Protein AF-H1LMS7-F1 (afdb_monomer)

Foldseek 3Di:
DVVLVCVLVVLLVCCLVPVVCCPPNQLNVLQVCLCCPVQPVCCVVVVDPHPVPDDPVVVVCSSVVSSVSRNVSSVVSQVVCCVVPVDHRPPDDDD

Sequence (95 aa):
MIFSLVFAIGYCLVAERFPKIKFWQGIGAGIIANICVHYITFPALGLTPPVAEWPLYEHISELVGHIFWFWTIEVIRRDLRNRLTGEPDAEIPLA

pLDDT: mean 93.57, std 6.62, range [67.5, 98.19]

Mean predicted aligned error: 3.6 Å

Solvent-accessible surface area (backbone atoms only — not comparable to full-atom values): 5300 Å² total; per-residue (Å²): 110,69,70,62,50,54,53,53,52,50,49,53,57,47,36,72,77,40,57,76,53,40,41,79,52,15,27,57,47,14,52,52,47,36,45,55,41,64,64,41,46,32,33,75,69,65,76,42,72,57,68,89,76,53,58,70,66,54,60,48,50,48,50,52,48,27,28,54,50,29,26,50,50,38,54,51,51,52,53,53,46,32,70,74,67,75,44,73,62,91,86,55,82,85,129

Secondary structure (DSSP, 8-state):
-HHHHHHHHHHHHHHHH-GGGGTTTTHHHHHHHIIIIIIIIHHHTTSS--GGGS-HHHHHHHHHHHHHHHHHHHHHHHHHHHHHHSS--TTSPP-

Radius of gyration: 15.43 Å; Cα contacts (8 Å, |Δi|>4): 74; chains: 1; bounding box: 35×24×46 Å

Structure (mmCIF, N/CA/C/O backbone):
data_AF-H1LMS7-F1
#
_entry.id   AF-H1LMS7-F1
#
loop_
_atom_site.group_PDB
_atom_site.id
_atom_site.type_symbol
_atom_site.label_atom_id
_atom_site.label_alt_id
_atom_site.label_comp_id
_atom_site.label_asym_id
_atom_site.label_entity_id
_atom_site.label_seq_id
_atom_site.pdbx_PDB_ins_code
_atom_site.Cartn_x
_atom_site.Cartn_y
_atom_site.Cartn_z
_atom_site.occupancy
_atom_site.B_iso_or_equiv
_atom_site.auth_seq_id
_atom_site.auth_comp_id
_atom_site.auth_asym_id
_atom_site.auth_atom_id
_atom_site.pdbx_PDB_model_num
ATOM 1 N N . MET A 1 1 ? -2.970 13.663 -6.099 1.00 76.69 1 MET A N 1
ATOM 2 C CA . MET A 1 1 ? -3.793 13.705 -4.867 1.00 76.69 1 MET A CA 1
ATOM 3 C C . MET A 1 1 ? -5.042 12.839 -4.966 1.00 76.69 1 MET A C 1
ATOM 5 O O . MET A 1 1 ? -5.182 11.949 -4.142 1.00 76.69 1 MET A O 1
ATOM 9 N N . ILE A 1 2 ? -5.907 13.026 -5.974 1.00 93.75 2 IL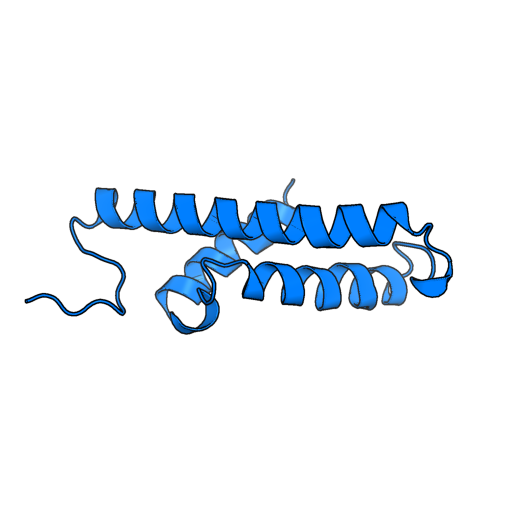E A N 1
ATOM 10 C CA . ILE A 1 2 ? -7.145 12.227 -6.120 1.00 93.75 2 ILE A CA 1
ATOM 11 C C . ILE A 1 2 ? -6.858 10.719 -6.192 1.00 93.75 2 ILE A C 1
ATOM 13 O O . ILE A 1 2 ? -7.501 9.953 -5.486 1.00 93.75 2 ILE A O 1
ATOM 17 N N . PHE A 1 3 ? -5.850 10.313 -6.972 1.00 89.81 3 PHE A N 1
ATOM 18 C CA . PHE A 1 3 ? -5.413 8.918 -7.085 1.00 89.81 3 PHE A CA 1
ATOM 19 C C . PHE A 1 3 ? -5.204 8.252 -5.712 1.00 89.81 3 PHE A C 1
ATOM 21 O O . PHE A 1 3 ? -5.903 7.305 -5.364 1.00 89.81 3 PHE A O 1
ATOM 28 N N . SER A 1 4 ? -4.314 8.806 -4.887 1.00 91.19 4 SER A N 1
ATOM 29 C CA . SER A 1 4 ? -3.996 8.257 -3.565 1.00 91.19 4 SER A CA 1
ATOM 30 C C . SER A 1 4 ? -5.198 8.269 -2.616 1.00 91.19 4 SER A C 1
ATOM 32 O O . SER A 1 4 ? -5.367 7.339 -1.834 1.00 91.19 4 SER A O 1
ATOM 34 N N . LEU A 1 5 ? -6.060 9.290 -2.697 1.00 95.06 5 LEU A N 1
ATOM 35 C CA . LEU A 1 5 ? -7.255 9.377 -1.857 1.00 95.06 5 LEU A CA 1
ATOM 36 C C . LEU A 1 5 ? -8.267 8.271 -2.185 1.00 95.06 5 LEU A C 1
ATOM 38 O O . LEU A 1 5 ? -8.808 7.653 -1.271 1.00 95.06 5 LEU A O 1
ATOM 42 N N . VAL A 1 6 ? -8.492 7.991 -3.473 1.00 96.00 6 VAL A N 1
ATOM 43 C CA . VAL A 1 6 ? -9.395 6.917 -3.916 1.00 96.00 6 VAL A CA 1
ATOM 44 C C . VAL A 1 6 ? -8.924 5.562 -3.390 1.00 96.00 6 VAL A C 1
ATOM 46 O O . VAL A 1 6 ? -9.732 4.808 -2.854 1.00 96.00 6 VAL A O 1
ATOM 49 N N . PHE A 1 7 ? -7.624 5.269 -3.473 1.00 94.88 7 PHE A N 1
ATOM 50 C CA . PHE A 1 7 ? -7.067 4.018 -2.951 1.00 94.88 7 PHE A CA 1
ATOM 51 C C . PHE A 1 7 ?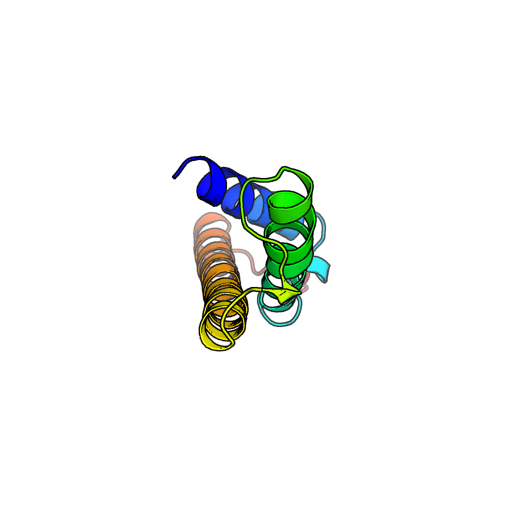 -7.130 3.935 -1.424 1.00 94.88 7 PHE A C 1
ATOM 53 O O . PHE A 1 7 ? -7.515 2.894 -0.899 1.00 94.88 7 PHE A O 1
ATOM 60 N N . ALA A 1 8 ? -6.821 5.019 -0.707 1.00 96.56 8 ALA A N 1
ATOM 61 C CA . ALA A 1 8 ? -6.883 5.033 0.753 1.00 96.56 8 ALA A CA 1
ATOM 62 C C . ALA A 1 8 ? -8.319 4.842 1.270 1.00 96.56 8 ALA A C 1
ATOM 64 O O . ALA A 1 8 ? -8.565 3.982 2.114 1.00 96.56 8 ALA A O 1
ATOM 65 N N . ILE A 1 9 ? -9.287 5.594 0.731 1.00 96.25 9 ILE A N 1
ATOM 66 C CA . ILE A 1 9 ? -10.703 5.453 1.102 1.00 96.25 9 ILE A CA 1
ATOM 67 C C . ILE A 1 9 ? -11.225 4.075 0.687 1.00 96.25 9 ILE A C 1
ATOM 69 O O . ILE A 1 9 ? -11.883 3.406 1.482 1.00 96.25 9 ILE A O 1
ATOM 73 N N . GLY A 1 10 ? -10.906 3.629 -0.531 1.00 96.00 10 GLY A N 1
ATOM 74 C CA . GLY A 1 10 ? -11.284 2.307 -1.027 1.00 96.00 10 GLY A CA 1
ATOM 75 C C . GLY A 1 10 ? -10.772 1.189 -0.121 1.00 96.00 10 GLY A C 1
ATOM 76 O O . GLY A 1 10 ? -11.549 0.316 0.264 1.00 96.00 10 GLY A O 1
ATOM 77 N N . TYR A 1 11 ? -9.504 1.257 0.294 1.00 96.56 11 TYR A N 1
ATOM 78 C CA . TYR A 1 11 ? -8.934 0.336 1.272 1.00 96.56 11 TYR A CA 1
ATOM 79 C C . TYR A 1 11 ? -9.725 0.351 2.583 1.00 96.56 11 TYR A C 1
ATOM 81 O O . TYR A 1 11 ? -10.138 -0.711 3.035 1.00 96.56 11 TYR A O 1
ATOM 89 N N . CYS A 1 12 ? -10.009 1.524 3.160 1.00 95.50 12 CYS A N 1
ATOM 90 C CA . CYS A 1 12 ? -10.762 1.624 4.414 1.00 95.50 12 CYS A CA 1
ATOM 91 C C . CYS A 1 12 ? -12.158 0.984 4.327 1.00 95.50 12 CYS A C 1
ATOM 93 O O . CYS A 1 12 ? -12.558 0.262 5.240 1.00 95.50 12 CYS A O 1
ATOM 95 N N . LEU A 1 13 ? -12.883 1.207 3.225 1.00 94.44 13 LEU A N 1
ATOM 96 C CA . LEU A 1 13 ? -14.215 0.631 3.003 1.00 94.44 13 LEU A CA 1
ATOM 97 C C . LEU A 1 13 ? -14.161 -0.896 2.855 1.00 94.44 13 LEU A C 1
ATOM 99 O O . LEU A 1 13 ? -14.961 -1.617 3.454 1.00 94.44 13 LEU A O 1
ATOM 103 N N . VAL A 1 14 ? -13.204 -1.401 2.073 1.00 94.75 14 VAL A N 1
ATOM 104 C CA . VAL A 1 14 ? -13.011 -2.845 1.880 1.00 94.75 14 VAL A CA 1
ATOM 105 C C . VAL A 1 14 ? -12.553 -3.505 3.179 1.00 94.75 14 VAL A C 1
ATOM 107 O O . VAL A 1 14 ? -13.037 -4.585 3.505 1.00 94.75 14 VAL A O 1
ATOM 110 N N . ALA A 1 15 ? -11.677 -2.854 3.944 1.00 94.19 15 ALA A N 1
ATOM 111 C CA . ALA A 1 15 ? -11.153 -3.344 5.214 1.00 94.19 15 ALA A CA 1
ATOM 112 C C . ALA A 1 15 ? -12.227 -3.494 6.295 1.00 94.19 15 ALA A C 1
ATOM 114 O O . ALA A 1 15 ? -12.159 -4.438 7.082 1.00 94.19 15 ALA A O 1
ATOM 115 N N . GLU A 1 16 ? -13.237 -2.622 6.298 1.00 90.88 16 GLU A N 1
ATOM 116 C CA . GLU A 1 16 ? -14.385 -2.753 7.198 1.00 90.88 16 GLU A CA 1
ATOM 117 C C . GLU A 1 16 ? -15.256 -3.963 6.828 1.00 90.88 16 GLU A C 1
ATOM 119 O O . GLU A 1 16 ? -15.720 -4.699 7.696 1.00 90.88 16 GLU A O 1
ATOM 124 N N . ARG A 1 17 ? -15.461 -4.216 5.527 1.00 90.31 17 ARG A N 1
ATOM 125 C CA . ARG A 1 17 ? -16.323 -5.315 5.062 1.00 90.31 17 ARG A CA 1
ATOM 126 C C . ARG A 1 17 ? -15.626 -6.677 5.031 1.00 90.31 17 ARG A C 1
ATOM 128 O O . ARG A 1 17 ? -16.294 -7.703 5.201 1.00 90.31 17 ARG A O 1
ATOM 135 N N . PHE A 1 18 ? -14.318 -6.685 4.779 1.00 92.62 18 PHE A N 1
ATOM 136 C CA . PHE A 1 18 ? -13.476 -7.865 4.586 1.00 92.62 18 PHE A CA 1
ATOM 137 C C . PHE A 1 18 ? -12.185 -7.755 5.417 1.00 92.62 18 PHE A C 1
ATOM 139 O O . PHE A 1 18 ? -11.113 -7.492 4.866 1.00 92.62 18 PHE A O 1
ATOM 146 N N . PRO A 1 19 ? -12.237 -8.043 6.732 1.00 90.06 19 PRO A N 1
ATOM 147 C CA . PRO A 1 19 ? -11.108 -7.824 7.638 1.00 90.06 19 PRO A CA 1
ATOM 148 C C . PRO A 1 19 ? -9.811 -8.543 7.262 1.00 90.06 19 PRO A C 1
ATOM 150 O O . PRO A 1 19 ? -8.725 -8.091 7.608 1.00 90.06 19 PRO A O 1
ATOM 153 N N . LYS A 1 20 ? -9.902 -9.637 6.494 1.00 90.56 20 LYS A N 1
ATOM 154 C CA . LYS A 1 20 ? -8.739 -10.384 5.993 1.00 90.56 20 LYS A CA 1
ATOM 155 C C . LYS A 1 20 ? -7.764 -9.522 5.189 1.00 90.56 20 LYS A C 1
ATOM 157 O O . LYS A 1 20 ? -6.588 -9.857 5.160 1.00 90.56 20 LYS A O 1
ATOM 162 N N . ILE A 1 21 ? -8.218 -8.431 4.562 1.00 92.06 21 ILE A N 1
ATOM 163 C CA . ILE A 1 21 ? -7.349 -7.514 3.805 1.00 92.06 21 ILE A CA 1
ATOM 164 C C . ILE A 1 21 ? -6.385 -6.732 4.718 1.00 92.06 21 ILE A C 1
ATOM 166 O O . ILE A 1 21 ? -5.351 -6.263 4.255 1.00 92.06 21 ILE A O 1
ATOM 170 N N . LYS A 1 22 ? -6.683 -6.640 6.022 1.00 92.75 22 LYS A N 1
ATOM 171 C CA . LYS A 1 22 ? -5.880 -5.924 7.028 1.00 92.75 22 LYS A CA 1
ATOM 172 C C . LYS A 1 22 ? -4.650 -6.706 7.496 1.00 92.75 22 LYS A C 1
ATOM 174 O O . LYS A 1 22 ? -3.972 -6.293 8.439 1.00 92.75 22 LYS A O 1
ATOM 179 N N . PHE A 1 23 ? -4.357 -7.852 6.879 1.00 92.12 23 PHE A N 1
ATOM 180 C CA . PHE A 1 23 ? -3.256 -8.718 7.289 1.00 92.12 23 PHE A CA 1
ATOM 181 C C . PHE A 1 23 ? -1.918 -7.969 7.322 1.00 92.12 23 PHE A C 1
ATOM 183 O O . PHE A 1 23 ? -1.636 -7.107 6.487 1.00 92.12 23 PHE A O 1
ATOM 190 N N . TRP A 1 24 ? -1.121 -8.280 8.347 1.00 94.25 24 TRP A N 1
ATOM 191 C CA . TRP A 1 24 ? 0.111 -7.557 8.686 1.00 94.25 24 TRP A CA 1
ATOM 192 C C . TRP A 1 24 ? -0.091 -6.042 8.816 1.00 94.25 24 TRP A C 1
ATOM 194 O O . TRP A 1 24 ? 0.752 -5.262 8.389 1.00 94.25 24 TRP A O 1
ATOM 204 N N . GLN A 1 25 ? -1.221 -5.624 9.396 1.00 93.69 25 GLN A N 1
ATOM 205 C CA . GLN A 1 25 ? -1.575 -4.213 9.565 1.00 93.69 25 GLN A CA 1
ATOM 206 C C . GLN A 1 25 ? -1.559 -3.446 8.233 1.00 93.69 25 GLN A C 1
ATOM 208 O O . GLN A 1 25 ? -0.966 -2.381 8.131 1.00 93.69 25 GLN A O 1
ATOM 213 N N . GLY A 1 26 ? -2.172 -4.008 7.191 1.00 95.19 26 GLY A N 1
ATOM 214 C CA . GLY A 1 26 ? -2.299 -3.358 5.882 1.00 95.19 26 GLY A CA 1
ATOM 215 C C . GLY A 1 26 ? -1.061 -3.462 4.985 1.00 95.19 26 GLY A C 1
ATOM 216 O O . GLY A 1 26 ? -1.178 -3.234 3.782 1.00 95.19 26 GLY A O 1
ATOM 217 N N . ILE A 1 27 ? 0.097 -3.894 5.502 1.00 97.19 27 ILE A N 1
ATOM 218 C CA . ILE A 1 27 ? 1.330 -4.091 4.712 1.00 97.19 27 ILE A CA 1
ATOM 219 C C . ILE A 1 27 ? 1.072 -4.987 3.499 1.00 97.19 27 ILE A C 1
ATOM 221 O O . ILE A 1 27 ? 1.506 -4.693 2.386 1.00 97.19 27 ILE A O 1
ATOM 225 N N . GLY A 1 28 ? 0.324 -6.069 3.707 1.00 96.12 28 GLY A N 1
ATOM 226 C CA . GLY A 1 28 ? -0.033 -6.998 2.649 1.00 96.12 28 GLY A CA 1
ATOM 227 C C . GLY A 1 28 ? -0.811 -6.359 1.499 1.00 96.12 28 GLY A C 1
ATOM 228 O O . GLY A 1 28 ? -0.507 -6.597 0.330 1.00 96.12 28 GLY A O 1
ATOM 229 N N . ALA A 1 29 ? -1.775 -5.497 1.830 1.00 96.06 29 ALA A N 1
ATOM 230 C CA . ALA A 1 29 ? -2.521 -4.725 0.844 1.00 96.06 29 ALA A CA 1
ATOM 231 C C . ALA A 1 29 ? -1.617 -3.733 0.095 1.00 96.06 29 ALA A C 1
ATOM 233 O O . ALA A 1 29 ? -1.765 -3.585 -1.116 1.00 96.06 29 ALA A O 1
ATOM 234 N N . GLY A 1 30 ? -0.637 -3.129 0.775 1.00 97.12 30 GLY A N 1
ATOM 235 C CA . GLY A 1 30 ? 0.353 -2.251 0.147 1.00 97.12 30 GLY A CA 1
ATOM 236 C C . GLY A 1 30 ? 1.239 -2.958 -0.873 1.00 97.12 30 GLY A C 1
ATOM 237 O O . GLY A 1 30 ? 1.431 -2.443 -1.972 1.00 97.12 30 GLY A O 1
ATOM 238 N N . ILE A 1 31 ? 1.711 -4.168 -0.564 1.00 97.81 31 ILE A N 1
ATOM 239 C CA . ILE A 1 31 ? 2.497 -4.979 -1.507 1.00 97.81 31 ILE A CA 1
ATOM 240 C C . ILE A 1 31 ? 1.662 -5.325 -2.747 1.00 97.81 31 ILE A C 1
ATOM 242 O O . ILE A 1 31 ? 2.135 -5.171 -3.873 1.00 97.81 31 ILE A O 1
ATOM 246 N N . ILE A 1 32 ? 0.411 -5.754 -2.552 1.00 96.69 32 ILE A N 1
ATOM 247 C CA . ILE A 1 32 ? -0.503 -6.074 -3.657 1.00 96.69 32 ILE A CA 1
ATOM 248 C C . ILE A 1 32 ? -0.759 -4.829 -4.512 1.00 96.69 32 ILE A C 1
ATOM 250 O O . ILE A 1 32 ? -0.663 -4.901 -5.735 1.00 96.69 32 ILE A O 1
ATOM 254 N N . ALA A 1 33 ? -1.040 -3.684 -3.885 1.00 96.31 33 ALA A N 1
ATOM 255 C CA . ALA A 1 33 ? -1.280 -2.430 -4.589 1.00 96.31 33 ALA A CA 1
ATOM 256 C C . ALA A 1 33 ? -0.056 -1.988 -5.403 1.00 96.31 33 ALA A C 1
ATOM 258 O O . ALA A 1 33 ? -0.209 -1.668 -6.579 1.00 96.31 33 ALA A O 1
ATOM 259 N N . ASN A 1 34 ? 1.148 -2.051 -4.825 1.00 97.56 34 ASN A N 1
ATOM 260 C CA . ASN A 1 34 ? 2.394 -1.755 -5.533 1.00 97.56 34 ASN A CA 1
ATOM 261 C C . ASN A 1 34 ? 2.544 -2.621 -6.794 1.00 97.56 34 ASN A C 1
ATOM 263 O O . ASN A 1 34 ? 2.776 -2.111 -7.887 1.00 97.56 34 ASN A O 1
ATOM 267 N N . ILE A 1 35 ? 2.336 -3.935 -6.671 1.00 97.94 35 ILE A N 1
ATOM 268 C CA . ILE A 1 35 ? 2.468 -4.847 -7.812 1.00 97.94 35 ILE A CA 1
ATOM 269 C C . ILE A 1 35 ? 1.393 -4.557 -8.869 1.00 97.94 35 ILE A C 1
ATOM 271 O O . ILE A 1 35 ? 1.702 -4.355 -10.041 1.00 97.94 35 ILE A O 1
ATOM 275 N N . CYS A 1 36 ? 0.121 -4.515 -8.471 1.00 97.50 36 CYS A N 1
ATOM 276 C CA . CYS A 1 36 ? -0.988 -4.342 -9.406 1.00 97.50 36 CYS A CA 1
ATOM 277 C C . CYS A 1 36 ? -0.944 -2.990 -10.122 1.00 97.50 36 CYS A C 1
ATOM 279 O O . CYS A 1 36 ? -1.217 -2.913 -11.320 1.00 97.50 36 CYS A O 1
ATOM 281 N N . VAL A 1 37 ? -0.614 -1.921 -9.404 1.00 96.62 37 VAL A N 1
ATOM 282 C CA . VAL A 1 37 ? -0.633 -0.565 -9.949 1.00 96.62 37 VAL A CA 1
ATOM 283 C C . VAL A 1 37 ? 0.707 -0.231 -10.593 1.00 96.62 37 VAL A C 1
ATOM 285 O O . VAL A 1 37 ? 0.751 -0.005 -11.799 1.00 96.62 37 VAL A O 1
ATOM 288 N N . HIS A 1 38 ? 1.788 -0.217 -9.815 1.00 96.25 38 HIS A N 1
ATOM 289 C CA . HIS A 1 38 ? 3.073 0.328 -10.254 1.00 96.25 38 HIS A CA 1
ATOM 290 C C . HIS A 1 38 ? 3.839 -0.653 -11.144 1.00 96.25 38 HIS A C 1
ATOM 292 O O . HIS A 1 38 ? 4.457 -0.230 -12.113 1.00 96.25 38 HIS A O 1
ATOM 298 N N . TYR A 1 39 ? 3.753 -1.962 -10.891 1.00 97.25 39 TYR A N 1
ATOM 299 C CA . TYR A 1 39 ? 4.504 -2.943 -11.686 1.00 97.25 39 TYR A CA 1
ATOM 300 C C . TYR A 1 39 ? 3.732 -3.462 -12.906 1.00 97.25 39 TYR A C 1
ATOM 302 O O . TYR A 1 39 ? 4.338 -3.994 -13.834 1.00 97.25 39 TYR A O 1
ATOM 310 N N . ILE A 1 40 ? 2.403 -3.336 -12.917 1.00 97.81 40 ILE A N 1
ATOM 311 C CA . ILE A 1 40 ? 1.559 -3.875 -13.992 1.00 97.81 40 ILE A CA 1
ATOM 312 C C . ILE A 1 40 ? 0.800 -2.754 -14.695 1.00 97.81 40 ILE A C 1
ATOM 314 O O . ILE A 1 40 ? 1.022 -2.515 -15.879 1.00 97.81 40 ILE A O 1
ATOM 318 N N . THR A 1 41 ? -0.093 -2.059 -13.988 1.00 97.62 41 THR A N 1
ATOM 319 C CA . THR A 1 41 ? -1.042 -1.136 -14.627 1.00 97.62 41 THR A CA 1
ATOM 320 C C . THR A 1 41 ? -0.352 0.075 -15.249 1.00 97.62 41 THR A C 1
ATOM 322 O O . THR A 1 41 ? -0.621 0.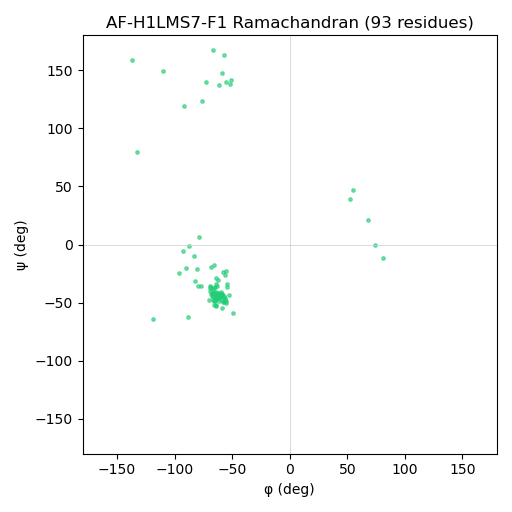399 -16.401 1.00 97.62 41 THR A O 1
ATOM 325 N N . PHE A 1 42 ? 0.549 0.745 -14.531 1.00 97.00 42 PHE A N 1
ATOM 326 C CA . PHE A 1 42 ? 1.229 1.939 -15.040 1.00 97.00 42 PHE A CA 1
ATOM 327 C C . PHE A 1 42 ? 2.117 1.649 -16.262 1.00 97.00 42 PHE A C 1
ATOM 329 O O . PHE A 1 42 ? 1.942 2.345 -17.268 1.00 97.00 42 PHE A O 1
ATOM 336 N N . PRO A 1 43 ? 2.965 0.600 -16.264 1.00 97.25 43 PRO A N 1
ATOM 337 C CA . PRO A 1 43 ? 3.691 0.188 -17.461 1.00 97.25 43 PRO A CA 1
ATOM 338 C C . PRO A 1 43 ? 2.763 -0.228 -18.608 1.00 97.25 43 PRO A C 1
ATOM 340 O O . PRO A 1 43 ? 2.978 0.183 -19.745 1.00 97.25 43 PRO A O 1
ATOM 343 N N . ALA A 1 44 ? 1.698 -0.993 -18.332 1.00 97.69 44 ALA A N 1
ATOM 344 C CA . ALA A 1 44 ? 0.753 -1.440 -19.362 1.00 97.69 44 ALA A CA 1
ATOM 345 C C . ALA A 1 44 ? -0.015 -0.280 -20.019 1.00 97.69 44 ALA A C 1
ATOM 347 O O . ALA A 1 44 ? -0.397 -0.372 -21.183 1.00 97.69 44 ALA A O 1
ATOM 348 N N . LEU A 1 45 ? -0.228 0.814 -19.283 1.00 97.81 45 LEU A N 1
ATOM 349 C CA . LEU A 1 45 ? -0.836 2.047 -19.784 1.00 97.81 45 LEU A CA 1
ATOM 350 C C . LEU A 1 45 ? 0.185 3.025 -20.394 1.00 97.81 45 LEU A C 1
ATOM 352 O O . LEU A 1 45 ? -0.209 4.098 -20.844 1.00 97.81 45 LEU A O 1
ATOM 356 N N . GLY A 1 46 ? 1.481 2.692 -20.395 1.00 97.06 46 GLY A N 1
ATOM 357 C CA . GLY A 1 46 ? 2.544 3.570 -20.890 1.00 97.06 46 GLY A CA 1
ATOM 358 C C . GLY A 1 46 ? 2.768 4.825 -20.037 1.00 97.06 46 GLY A C 1
ATOM 359 O O . GLY A 1 46 ? 3.303 5.813 -20.534 1.00 97.06 46 GLY A O 1
ATOM 360 N N . LEU A 1 47 ? 2.347 4.810 -18.767 1.00 95.81 47 LEU A N 1
ATOM 361 C CA . LEU A 1 47 ? 2.534 5.924 -17.825 1.00 95.81 47 LEU A CA 1
ATOM 362 C C . LEU A 1 47 ? 3.943 5.944 -17.218 1.00 95.81 47 LEU A C 1
ATOM 364 O O . LEU A 1 47 ? 4.397 6.979 -16.737 1.00 95.81 47 LEU A O 1
ATOM 368 N N . THR A 1 48 ? 4.625 4.803 -17.249 1.00 95.94 48 THR A N 1
ATOM 369 C CA . THR A 1 48 ? 6.007 4.611 -16.802 1.00 95.94 48 THR A CA 1
ATOM 370 C C . THR A 1 48 ? 6.750 3.734 -17.813 1.00 95.94 48 THR A C 1
ATOM 372 O O . THR A 1 48 ? 6.102 2.958 -18.523 1.00 95.94 48 THR A O 1
ATOM 375 N N . PRO A 1 49 ? 8.094 3.779 -17.860 1.00 96.25 49 PRO A N 1
ATOM 376 C CA . PRO A 1 49 ? 8.878 2.795 -18.602 1.00 96.25 49 PRO A CA 1
ATOM 377 C C . PRO A 1 49 ? 8.594 1.359 -18.124 1.00 96.25 49 PRO A C 1
ATOM 379 O O . PRO A 1 49 ? 8.082 1.178 -17.009 1.00 96.25 49 PRO A O 1
ATOM 382 N N . PRO A 1 50 ? 8.955 0.332 -18.915 1.00 96.75 50 PRO A N 1
ATOM 383 C CA . PRO A 1 50 ? 8.920 -1.056 -18.471 1.00 96.75 50 PRO A CA 1
ATOM 384 C C . PRO A 1 50 ? 9.663 -1.246 -17.144 1.00 96.75 50 PRO A C 1
ATOM 386 O O . PRO A 1 50 ? 10.761 -0.730 -16.962 1.00 96.75 50 PRO A O 1
ATOM 389 N N . VAL A 1 51 ? 9.093 -2.042 -16.236 1.00 96.00 51 VAL A N 1
ATOM 390 C CA . VAL A 1 51 ? 9.657 -2.295 -14.893 1.00 96.00 51 VAL A CA 1
ATOM 391 C C . VAL A 1 51 ? 11.102 -2.796 -14.955 1.00 96.00 51 VAL A C 1
ATOM 393 O O . VAL A 1 51 ? 11.906 -2.461 -14.099 1.00 96.00 51 VAL A O 1
ATOM 396 N N . ALA A 1 52 ? 11.456 -3.571 -15.985 1.00 95.75 52 ALA A N 1
ATOM 397 C CA . ALA A 1 52 ? 12.810 -4.095 -16.170 1.00 95.75 52 ALA A CA 1
ATOM 398 C C . ALA A 1 52 ? 13.871 -3.011 -16.445 1.00 95.75 52 ALA A C 1
ATOM 400 O O . ALA A 1 52 ? 15.061 -3.278 -16.303 1.00 95.75 52 ALA A O 1
ATOM 401 N N . GLU A 1 53 ? 13.453 -1.810 -16.849 1.00 97.31 53 GLU A N 1
ATOM 402 C CA . GLU A 1 53 ? 14.338 -0.673 -17.124 1.00 97.31 53 GLU A CA 1
ATOM 403 C C . GLU A 1 53 ? 14.515 0.236 -15.903 1.00 97.31 53 GLU A C 1
ATOM 405 O O . GLU A 1 53 ? 15.292 1.191 -15.944 1.00 97.31 53 GLU A O 1
ATOM 410 N N . TRP A 1 54 ? 13.792 -0.029 -14.813 1.00 97.31 54 TRP A N 1
ATOM 411 C CA . TRP A 1 54 ? 13.854 0.816 -13.633 1.00 97.31 54 TRP A CA 1
ATOM 412 C C . TRP A 1 54 ? 15.180 0.621 -12.889 1.00 97.31 54 TRP A C 1
ATOM 414 O O . TRP A 1 54 ? 15.658 -0.505 -12.721 1.00 97.31 54 TRP A O 1
ATOM 424 N N . PRO A 1 55 ? 15.784 1.705 -12.377 1.00 97.94 55 PRO A N 1
ATOM 425 C CA . PRO A 1 55 ? 16.884 1.590 -11.436 1.00 97.94 55 PRO A CA 1
ATOM 426 C C . PRO A 1 55 ? 16.472 0.806 -10.184 1.00 97.94 55 PRO A C 1
ATOM 428 O O . PRO A 1 55 ? 15.351 0.937 -9.697 1.00 97.94 55 PRO A O 1
ATOM 431 N N . LEU A 1 56 ? 17.408 0.063 -9.580 1.00 97.31 56 LEU A N 1
ATOM 432 C CA . LEU A 1 56 ? 17.128 -0.733 -8.374 1.00 97.31 56 LEU A CA 1
ATOM 433 C C . LEU A 1 56 ? 16.526 0.094 -7.228 1.00 97.31 56 LEU A C 1
ATOM 435 O O . LEU A 1 56 ? 15.671 -0.400 -6.494 1.00 97.31 56 LEU A O 1
ATOM 439 N N . TYR A 1 57 ? 16.964 1.346 -7.069 1.00 97.38 57 TYR A N 1
ATOM 440 C CA . TYR A 1 57 ? 16.437 2.208 -6.015 1.00 97.38 57 TYR A CA 1
ATOM 441 C C . TYR A 1 57 ? 14.938 2.477 -6.191 1.00 97.38 57 TYR A C 1
ATOM 443 O O . TYR A 1 57 ? 14.262 2.610 -5.181 1.00 97.38 57 TYR A O 1
ATOM 451 N N . GLU A 1 58 ? 14.429 2.492 -7.427 1.00 97.31 58 GLU A N 1
ATOM 452 C CA . GLU A 1 58 ? 13.016 2.727 -7.735 1.00 97.31 58 GLU A CA 1
ATOM 453 C C . GLU A 1 58 ? 12.162 1.550 -7.256 1.00 97.31 58 GLU A C 1
ATOM 455 O O . GLU A 1 58 ? 11.141 1.731 -6.601 1.00 97.31 58 GLU A O 1
ATOM 460 N N . HIS A 1 59 ? 12.630 0.315 -7.473 1.00 96.81 59 HIS A N 1
ATOM 461 C CA . HIS A 1 59 ? 11.967 -0.874 -6.931 1.00 96.81 59 HIS A CA 1
ATOM 462 C C . HIS A 1 59 ? 11.884 -0.843 -5.405 1.00 96.81 59 HIS A C 1
ATOM 464 O O . HIS A 1 59 ? 10.872 -1.227 -4.817 1.00 96.81 59 HIS A O 1
ATOM 470 N N . ILE A 1 60 ? 12.966 -0.401 -4.759 1.00 97.94 60 ILE A N 1
ATOM 471 C CA . ILE A 1 60 ? 13.035 -0.317 -3.303 1.00 97.94 60 ILE A CA 1
ATOM 472 C C . ILE A 1 60 ? 12.122 0.803 -2.802 1.00 97.94 60 ILE A C 1
ATOM 474 O O . ILE A 1 60 ? 11.347 0.566 -1.877 1.00 97.94 60 ILE A O 1
ATOM 478 N N . SER A 1 61 ? 12.185 1.997 -3.395 1.00 97.50 61 SER A N 1
ATOM 479 C CA . SER A 1 61 ? 11.360 3.132 -2.979 1.00 97.50 61 SER A CA 1
ATOM 480 C C . SER A 1 61 ? 9.879 2.855 -3.180 1.00 97.50 61 SER A C 1
ATOM 482 O O . SER A 1 61 ? 9.098 3.149 -2.279 1.00 97.50 61 SER A O 1
ATOM 484 N N . GLU A 1 62 ? 9.495 2.236 -4.296 1.00 96.81 62 GLU A N 1
ATOM 485 C CA . GLU A 1 62 ? 8.102 1.895 -4.573 1.00 96.81 62 GLU A CA 1
ATOM 486 C C . GLU A 1 62 ? 7.579 0.842 -3.593 1.00 96.81 62 GLU A C 1
ATOM 488 O O . GLU A 1 62 ? 6.551 1.047 -2.946 1.00 96.81 62 GLU A O 1
ATOM 493 N N . LEU A 1 63 ? 8.323 -0.247 -3.379 1.00 97.50 63 LEU A N 1
ATOM 494 C CA . LEU A 1 63 ? 7.908 -1.292 -2.444 1.00 97.50 63 LEU A CA 1
ATOM 495 C C . LEU A 1 63 ? 7.836 -0.776 -1.001 1.00 97.50 63 LEU A C 1
ATOM 497 O O . LEU A 1 63 ? 6.818 -0.945 -0.328 1.00 97.50 63 LEU A O 1
ATOM 501 N N . VAL A 1 64 ? 8.911 -0.154 -0.514 1.00 98.19 64 VAL A N 1
ATOM 502 C CA . VAL A 1 64 ? 8.994 0.334 0.869 1.00 98.19 64 VAL A CA 1
ATOM 503 C C . VAL A 1 64 ? 7.992 1.465 1.092 1.00 98.19 64 VAL A C 1
ATOM 505 O O . VAL A 1 64 ? 7.286 1.463 2.100 1.00 98.19 64 VAL A O 1
ATOM 508 N N . GLY A 1 65 ? 7.867 2.385 0.134 1.00 97.88 65 GLY A N 1
ATOM 509 C CA . GLY A 1 65 ? 6.892 3.470 0.170 1.00 97.88 65 GLY A CA 1
ATOM 510 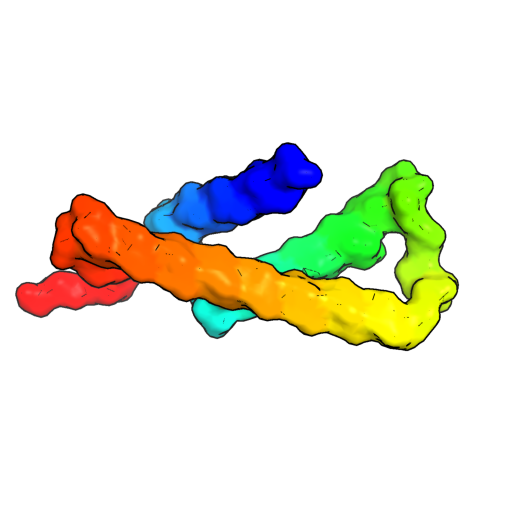C C . GLY A 1 65 ? 5.464 2.951 0.315 1.00 97.88 65 GLY A C 1
ATOM 511 O O . GLY A 1 65 ? 4.744 3.395 1.207 1.00 97.88 65 GLY A O 1
ATOM 512 N N . HIS A 1 66 ? 5.074 1.951 -0.476 1.00 97.69 66 HIS A N 1
ATOM 513 C CA . HIS A 1 66 ? 3.736 1.362 -0.405 1.00 97.69 66 HIS A CA 1
ATOM 514 C C . HIS A 1 66 ? 3.481 0.566 0.877 1.00 97.69 66 HIS A C 1
ATOM 516 O O . HIS A 1 66 ? 2.373 0.626 1.416 1.00 97.69 66 HIS A O 1
ATOM 522 N N . ILE A 1 67 ? 4.493 -0.133 1.399 1.00 97.94 67 ILE A N 1
ATOM 523 C CA . ILE A 1 67 ? 4.421 -0.800 2.705 1.00 97.94 67 ILE A CA 1
ATOM 524 C C . ILE A 1 67 ? 4.112 0.225 3.801 1.00 97.94 67 ILE A C 1
ATOM 526 O O . ILE A 1 67 ? 3.130 0.071 4.528 1.00 97.94 67 ILE A O 1
ATOM 530 N N . PHE A 1 68 ? 4.912 1.292 3.899 1.00 98.19 68 PHE A N 1
ATOM 531 C CA . PHE A 1 68 ? 4.723 2.322 4.923 1.00 98.19 68 PHE A CA 1
ATOM 532 C C . PHE A 1 68 ? 3.424 3.098 4.735 1.00 98.19 68 PHE A C 1
ATOM 534 O O . PHE A 1 68 ? 2.758 3.432 5.717 1.00 98.19 68 PHE A O 1
ATOM 541 N N . TRP A 1 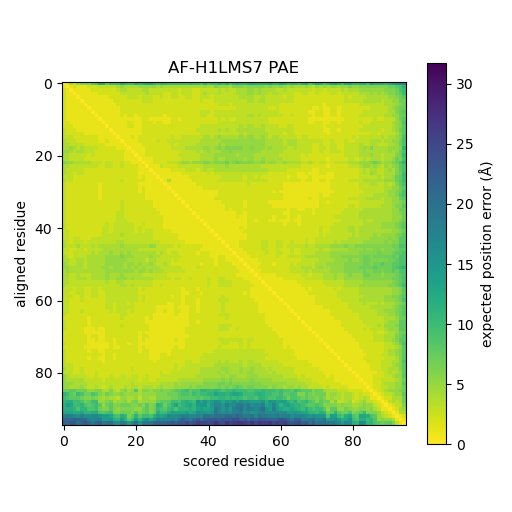69 ? 3.046 3.369 3.489 1.00 97.50 69 TRP A N 1
ATOM 542 C CA . TRP A 1 69 ? 1.825 4.090 3.173 1.00 97.50 69 TRP A CA 1
ATOM 543 C C . TRP A 1 69 ? 0.579 3.318 3.618 1.00 97.50 69 TRP A C 1
ATOM 545 O O . TRP A 1 69 ? -0.223 3.856 4.383 1.00 97.50 69 TRP A O 1
ATOM 555 N N . PHE A 1 70 ? 0.437 2.049 3.225 1.00 98.00 70 PHE A N 1
ATOM 556 C CA . PHE A 1 70 ? -0.717 1.240 3.629 1.00 98.00 70 PHE A CA 1
ATOM 557 C C . PHE A 1 70 ? -0.720 0.907 5.117 1.00 98.00 70 PHE A C 1
ATOM 559 O O . PHE A 1 70 ? -1.783 0.924 5.735 1.00 98.00 70 PHE A O 1
ATOM 566 N N . TRP A 1 71 ? 0.449 0.663 5.709 1.00 97.88 71 TRP A N 1
ATOM 567 C CA . TRP A 1 71 ? 0.552 0.485 7.154 1.00 97.88 71 TRP A CA 1
ATOM 568 C C . TRP A 1 71 ? 0.049 1.717 7.911 1.00 97.88 71 TRP A C 1
ATOM 570 O O . TRP A 1 71 ? -0.752 1.606 8.837 1.00 97.88 71 TRP A O 1
ATOM 580 N N . THR A 1 72 ? 0.446 2.909 7.460 1.00 98.00 72 THR A N 1
ATOM 581 C CA . THR A 1 72 ? -0.004 4.176 8.045 1.00 98.00 72 THR A CA 1
ATOM 582 C C . THR A 1 72 ? -1.512 4.366 7.882 1.00 98.00 72 THR A C 1
ATOM 584 O O . THR A 1 72 ? -2.185 4.732 8.847 1.00 98.00 72 THR A O 1
ATOM 587 N N . ILE A 1 73 ? -2.066 4.081 6.695 1.00 97.44 73 ILE A N 1
ATOM 588 C CA . ILE A 1 73 ? -3.519 4.114 6.468 1.00 97.44 73 ILE A CA 1
ATOM 589 C C . ILE A 1 73 ? -4.230 3.182 7.449 1.00 97.44 73 ILE A C 1
ATOM 591 O O . ILE A 1 7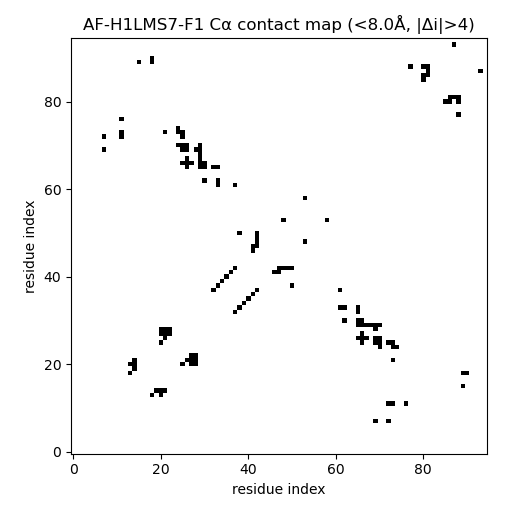3 ? -5.213 3.590 8.057 1.00 97.44 73 ILE A O 1
ATOM 595 N N . GLU A 1 7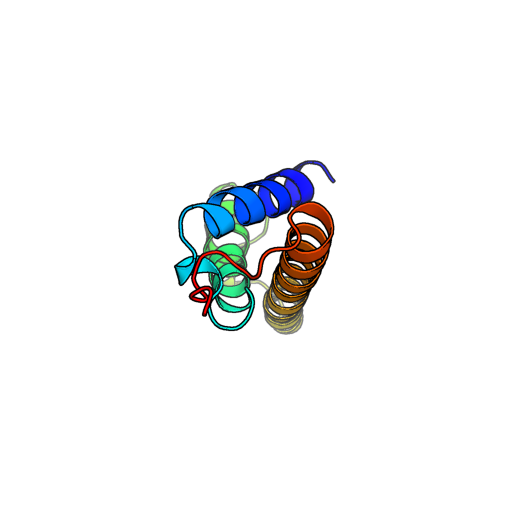4 ? -3.744 1.955 7.629 1.00 96.94 74 GLU A N 1
ATOM 596 C CA . GLU A 1 74 ? -4.379 0.972 8.504 1.00 96.94 74 GLU A CA 1
ATOM 597 C C . GLU A 1 74 ? -4.319 1.370 9.982 1.00 96.94 74 GLU A C 1
ATOM 599 O O . GLU A 1 74 ? -5.323 1.262 10.689 1.00 96.94 74 GLU A O 1
ATOM 604 N N . VAL A 1 75 ? -3.178 1.889 10.444 1.00 95.88 75 VAL A N 1
ATOM 605 C CA . VAL A 1 75 ? -3.033 2.420 11.808 1.00 95.88 75 VAL A CA 1
ATOM 606 C C . VAL A 1 75 ? -4.033 3.552 12.054 1.00 95.88 75 VAL A C 1
ATOM 608 O O . VAL A 1 75 ? -4.747 3.533 13.057 1.00 95.88 75 VAL A O 1
ATOM 611 N N . ILE A 1 76 ? -4.130 4.506 11.124 1.00 96.31 76 ILE A N 1
ATOM 612 C CA . ILE A 1 76 ? -5.047 5.646 11.236 1.00 96.31 76 ILE A CA 1
ATOM 613 C C . ILE A 1 76 ? -6.507 5.189 11.134 1.00 96.31 76 ILE A C 1
ATOM 615 O O . ILE A 1 76 ? -7.334 5.617 11.936 1.00 96.31 76 ILE A O 1
ATOM 619 N N . ARG A 1 77 ? -6.838 4.297 10.191 1.00 95.56 77 ARG A N 1
ATOM 620 C CA . ARG A 1 77 ? -8.187 3.730 10.029 1.00 95.56 77 ARG A CA 1
ATOM 621 C C . ARG A 1 77 ? -8.652 3.091 11.332 1.00 95.56 77 ARG A C 1
ATOM 623 O O . ARG A 1 77 ? -9.754 3.388 11.786 1.00 95.56 77 ARG A O 1
ATOM 630 N N . ARG A 1 78 ? -7.817 2.236 11.930 1.00 94.12 78 ARG A N 1
ATOM 631 C CA . ARG A 1 78 ? -8.129 1.543 13.183 1.00 94.12 78 ARG A CA 1
ATOM 632 C C . ARG A 1 78 ? -8.304 2.519 14.347 1.00 94.12 78 ARG A C 1
ATOM 634 O O . ARG A 1 78 ? -9.278 2.395 15.083 1.00 94.12 78 ARG A O 1
ATOM 641 N N . ASP A 1 79 ? -7.404 3.491 14.509 1.00 94.44 79 ASP A N 1
ATOM 642 C CA . ASP A 1 79 ? -7.509 4.493 15.582 1.00 94.44 79 ASP A CA 1
ATOM 643 C C . ASP A 1 79 ? -8.792 5.329 15.452 1.00 94.44 79 ASP A C 1
ATOM 645 O O . ASP A 1 79 ? -9.565 5.434 16.406 1.00 94.44 79 ASP A O 1
ATOM 649 N N . LEU A 1 80 ? -9.071 5.850 14.254 1.00 93.81 80 LEU A N 1
ATOM 650 C CA . LEU A 1 80 ? -10.276 6.636 13.996 1.00 93.81 80 LEU A CA 1
ATOM 651 C C . LEU A 1 80 ? -11.544 5.808 14.199 1.00 93.81 80 LEU A C 1
ATOM 653 O O . LEU A 1 80 ? -12.461 6.263 14.878 1.00 93.81 80 LEU A O 1
ATOM 657 N N . ARG A 1 81 ? -11.599 4.581 13.668 1.00 92.81 81 ARG A N 1
ATOM 658 C CA . ARG A 1 81 ? -12.753 3.692 13.842 1.00 92.81 81 ARG A CA 1
ATOM 659 C C . ARG A 1 81 ? -13.033 3.429 15.318 1.00 92.81 81 ARG A C 1
ATOM 661 O O . ARG A 1 81 ? -14.175 3.586 15.747 1.00 92.81 81 ARG A O 1
ATOM 668 N N . ASN A 1 82 ? -12.012 3.066 16.091 1.00 92.06 82 ASN A N 1
ATOM 669 C CA . ASN A 1 82 ? -12.169 2.757 17.510 1.00 92.06 82 ASN A CA 1
ATOM 670 C C . ASN A 1 82 ? -12.680 3.972 18.296 1.00 92.06 82 ASN A C 1
ATOM 672 O O . ASN A 1 82 ? -13.569 3.837 19.130 1.00 92.06 82 ASN A O 1
ATOM 676 N N . ARG A 1 83 ? -12.169 5.175 18.003 1.00 93.44 83 ARG A N 1
ATOM 677 C CA . ARG A 1 83 ? -12.617 6.415 18.660 1.00 93.44 83 ARG A CA 1
ATOM 678 C C . ARG A 1 83 ? -14.036 6.822 18.272 1.00 93.44 83 ARG A C 1
ATOM 680 O O . ARG A 1 83 ? -14.757 7.348 19.111 1.00 93.44 83 ARG A O 1
ATOM 687 N N . LEU A 1 84 ? -14.418 6.619 17.012 1.00 92.62 84 LEU A N 1
ATOM 688 C CA . LEU A 1 84 ? -15.733 7.007 16.499 1.00 92.62 84 LEU A CA 1
ATOM 689 C C . LEU A 1 84 ? -16.839 6.039 16.924 1.00 92.62 84 LEU A C 1
ATOM 691 O O . LEU A 1 84 ? -17.963 6.471 17.157 1.00 92.62 84 LEU A O 1
ATOM 695 N N . THR A 1 85 ? -16.534 4.742 16.997 1.00 90.69 85 THR A N 1
ATOM 696 C CA . THR A 1 85 ? -17.525 3.700 17.313 1.00 90.69 85 THR A CA 1
ATOM 697 C C . THR A 1 85 ? -17.546 3.319 18.789 1.00 90.69 85 THR A C 1
ATOM 699 O O . THR A 1 85 ? -18.571 2.848 19.263 1.00 90.69 85 T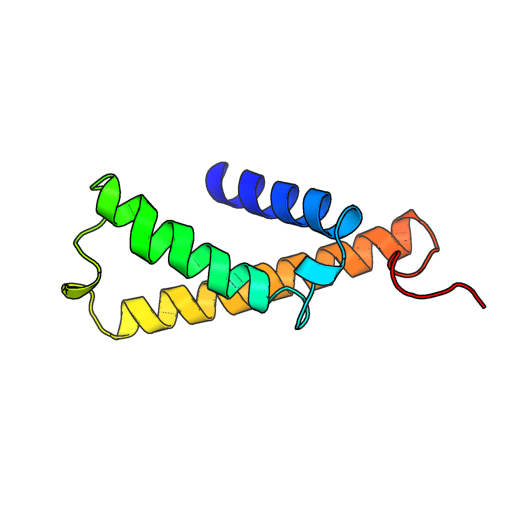HR A O 1
ATOM 702 N N . GLY A 1 86 ? -16.442 3.515 19.518 1.00 89.38 86 GLY A N 1
ATOM 703 C CA . GLY A 1 86 ? -16.261 2.964 20.864 1.00 89.38 86 GLY A CA 1
ATOM 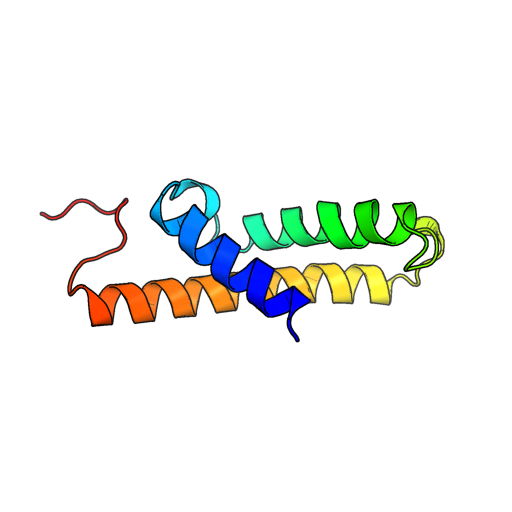704 C C . GLY A 1 86 ? -15.984 1.456 20.879 1.00 89.38 86 GLY A C 1
ATOM 705 O O . GLY A 1 86 ? -15.771 0.893 21.948 1.00 89.38 86 GLY A O 1
ATOM 706 N N . GLU A 1 87 ? -15.941 0.818 19.708 1.00 85.81 87 GLU A N 1
ATOM 707 C CA . GLU A 1 87 ? -15.829 -0.628 19.539 1.00 85.81 87 GLU A CA 1
ATOM 708 C C . GLU A 1 87 ? -14.446 -1.008 18.979 1.00 85.81 87 GLU A C 1
ATOM 710 O O . GLU A 1 87 ? -13.863 -0.249 18.192 1.00 85.81 87 GLU A O 1
ATOM 715 N N . PRO A 1 88 ? -13.901 -2.192 19.317 1.00 84.19 88 PRO A N 1
ATOM 716 C CA . PRO A 1 88 ? -12.728 -2.727 18.647 1.00 84.19 88 PRO A CA 1
ATOM 717 C C . PRO A 1 88 ? -13.057 -3.067 17.187 1.00 84.19 88 PRO A C 1
ATOM 719 O O . PRO A 1 88 ? -14.218 -3.113 16.774 1.00 84.19 88 PRO A O 1
ATOM 722 N N . ASP A 1 89 ? -12.016 -3.311 16.392 1.00 81.12 89 ASP A N 1
ATOM 723 C CA . ASP A 1 89 ? -12.149 -3.752 15.002 1.00 81.12 89 ASP A CA 1
ATOM 724 C C . ASP A 1 89 ? -13.096 -4.965 14.884 1.00 81.12 89 ASP A C 1
ATOM 726 O O . ASP A 1 89 ? -13.079 -5.849 15.736 1.00 81.12 89 ASP A O 1
ATOM 730 N N . ALA A 1 90 ? -13.909 -5.005 13.822 1.00 73.31 90 ALA A N 1
ATOM 731 C CA . ALA A 1 90 ? -15.038 -5.934 13.666 1.00 73.31 90 ALA A CA 1
ATOM 732 C C . ALA A 1 90 ? -14.695 -7.434 13.790 1.00 73.31 90 ALA A C 1
ATOM 734 O O . ALA A 1 90 ? -15.572 -8.254 14.053 1.00 73.31 90 ALA A O 1
ATOM 735 N N . GLU A 1 91 ? -13.440 -7.815 13.568 1.00 75.44 91 GLU A N 1
ATOM 736 C CA . GLU A 1 91 ? -12.939 -9.181 13.721 1.00 75.44 91 GLU A CA 1
ATOM 737 C C . GLU A 1 91 ? -12.551 -9.560 15.157 1.00 75.44 91 GLU A C 1
ATOM 739 O O . GLU A 1 91 ? -12.273 -10.732 15.411 1.00 75.44 91 GLU A O 1
ATOM 744 N N . ILE A 1 92 ? -12.497 -8.602 16.085 1.00 77.69 92 ILE A N 1
ATOM 745 C CA . ILE A 1 92 ? -12.208 -8.853 17.496 1.00 77.69 92 ILE A CA 1
ATOM 746 C C . ILE A 1 92 ? -13.540 -9.059 18.231 1.00 77.69 92 ILE A C 1
ATOM 748 O O . ILE A 1 92 ? -14.360 -8.141 18.253 1.00 77.69 92 ILE A O 1
ATOM 752 N N . PRO A 1 93 ? -13.778 -10.237 18.842 1.00 70.44 93 PRO A N 1
ATOM 753 C CA . PRO A 1 93 ? -14.998 -10.480 19.602 1.00 70.44 93 PRO A CA 1
ATOM 754 C C . PRO A 1 93 ? -15.126 -9.516 20.782 1.00 70.44 93 PRO A C 1
ATOM 756 O O . PRO A 1 93 ? -14.159 -9.291 21.513 1.00 70.44 93 PRO A O 1
ATOM 759 N N . LEU A 1 94 ? -16.335 -9.000 20.990 1.00 70.25 94 LEU A N 1
ATOM 760 C CA . LEU A 1 94 ? -16.710 -8.335 22.233 1.00 70.25 94 LEU A CA 1
ATOM 761 C C . LEU A 1 94 ? -16.946 -9.408 23.299 1.00 70.25 94 LEU A C 1
ATOM 763 O O . LEU A 1 94 ? -17.700 -10.351 23.056 1.00 70.25 94 LEU A O 1
ATOM 767 N N . ALA A 1 95 ? -16.225 -9.296 24.416 1.00 67.50 95 ALA A N 1
ATOM 768 C CA . ALA A 1 95 ? -16.332 -10.197 25.563 1.00 67.50 95 ALA A CA 1
ATOM 769 C C . ALA A 1 95 ? -17.609 -9.942 26.373 1.00 67.50 95 ALA A C 1
ATOM 771 O O . ALA A 1 95 ? -18.021 -8.762 26.459 1.00 67.50 95 ALA A O 1
#